Protein AF-A0A4Q4C508-F1 (afdb_monomer_lite)

pLDDT: mean 88.56, std 12.39, range [50.41, 98.5]

Radius of gyration: 13.61 Å; chains: 1; bounding box: 48×22×27 Å

Structure (mmCIF, N/CA/C/O backbone):
data_AF-A0A4Q4C508-F1
#
_entry.id   AF-A0A4Q4C508-F1
#
loop_
_atom_site.group_PDB
_atom_site.id
_atom_site.type_symbol
_atom_site.label_atom_id
_atom_site.label_alt_id
_atom_site.label_comp_id
_atom_site.label_asym_id
_atom_site.label_entity_id
_atom_site.label_seq_id
_atom_site.pdbx_PDB_ins_code
_atom_site.Cartn_x
_atom_site.Cartn_y
_atom_site.Cartn_z
_atom_site.occupancy
_atom_site.B_iso_or_equiv
_atom_site.auth_seq_id
_atom_site.auth_comp_id
_atom_site.auth_asym_id
_atom_site.auth_atom_id
_atom_site.pdbx_PDB_model_num
ATOM 1 N N . GLN A 1 1 ? -27.320 0.547 2.278 1.00 66.25 1 GLN A N 1
ATOM 2 C CA . GLN A 1 1 ? -27.098 0.114 0.883 1.00 66.25 1 GLN A CA 1
ATOM 3 C C . GLN A 1 1 ? -25.595 0.150 0.661 1.00 66.25 1 GLN A C 1
ATOM 5 O O . GLN A 1 1 ? -24.991 1.162 0.991 1.00 66.25 1 GLN A O 1
ATOM 10 N N . GLU A 1 2 ? -25.008 -0.959 0.220 1.00 87.50 2 GLU A N 1
ATOM 11 C CA . GLU A 1 2 ? -23.568 -1.142 -0.020 1.00 87.50 2 GLU A CA 1
ATOM 12 C C . GLU A 1 2 ? -23.345 -1.347 -1.527 1.00 87.50 2 GLU A C 1
ATOM 14 O O . GLU A 1 2 ? -24.206 -1.919 -2.191 1.00 87.50 2 GLU A O 1
ATOM 19 N N . LEU A 1 3 ? -22.218 -0.875 -2.071 1.00 93.69 3 LEU A N 1
ATOM 20 C CA . LEU A 1 3 ? -21.918 -0.947 -3.510 1.00 93.69 3 LEU A CA 1
ATOM 21 C C . LEU A 1 3 ? -21.338 -2.299 -3.966 1.00 93.69 3 LEU A C 1
ATOM 23 O O . LEU A 1 3 ? -21.234 -2.527 -5.167 1.00 93.69 3 LEU A O 1
ATOM 27 N N . GLY A 1 4 ? -20.933 -3.182 -3.043 1.00 93.94 4 GLY A N 1
ATOM 28 C CA . GLY A 1 4 ? -20.307 -4.470 -3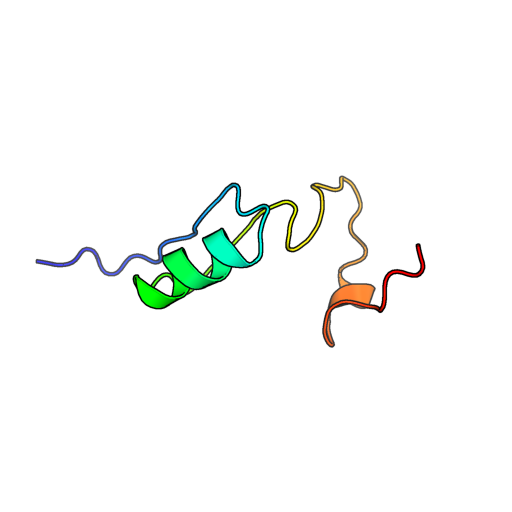.374 1.00 93.94 4 GLY A CA 1
ATOM 29 C C . GLY A 1 4 ? -18.957 -4.343 -4.096 1.00 93.94 4 GLY A C 1
ATOM 30 O O . GLY A 1 4 ? -18.585 -5.219 -4.871 1.00 93.94 4 GLY A O 1
ATOM 31 N N . MET A 1 5 ? -18.241 -3.235 -3.885 1.00 94.50 5 MET A N 1
ATOM 32 C CA . MET A 1 5 ? -16.952 -2.948 -4.519 1.00 94.50 5 MET A CA 1
ATOM 33 C C . MET A 1 5 ? -15.792 -3.207 -3.559 1.00 94.50 5 MET A C 1
ATOM 35 O O . MET A 1 5 ? -15.908 -2.991 -2.354 1.00 94.50 5 MET A O 1
ATOM 39 N N . TYR A 1 6 ? -14.643 -3.597 -4.108 1.00 93.88 6 TYR A N 1
ATOM 40 C CA . TYR A 1 6 ? -13.400 -3.667 -3.345 1.00 93.88 6 TYR A CA 1
ATOM 41 C C . TYR A 1 6 ? -12.759 -2.288 -3.190 1.00 93.88 6 TYR A C 1
ATOM 43 O O . TYR A 1 6 ? -12.806 -1.459 -4.099 1.00 93.88 6 TYR A O 1
ATOM 51 N N . VAL A 1 7 ? -12.112 -2.080 -2.044 1.00 95.31 7 VAL A N 1
ATOM 52 C CA . VAL A 1 7 ? -11.302 -0.894 -1.755 1.00 95.31 7 VAL A CA 1
ATOM 53 C C . VAL A 1 7 ? -9.826 -1.275 -1.813 1.00 95.31 7 VAL A C 1
ATOM 55 O O . VAL A 1 7 ? -9.415 -2.271 -1.212 1.00 95.31 7 VAL A O 1
ATOM 58 N N . VAL A 1 8 ? -9.042 -0.458 -2.515 1.00 97.31 8 VAL A N 1
ATOM 59 C CA . VAL A 1 8 ? -7.577 -0.495 -2.499 1.00 97.31 8 VAL A CA 1
ATOM 60 C C . VAL A 1 8 ? -7.089 0.762 -1.786 1.00 97.31 8 VAL A C 1
ATOM 62 O O . VAL A 1 8 ? -7.439 1.871 -2.188 1.00 97.31 8 VAL A O 1
ATOM 65 N N . ALA A 1 9 ? -6.319 0.596 -0.710 1.00 98.19 9 ALA A N 1
ATOM 66 C CA . ALA A 1 9 ? -5.612 1.700 -0.069 1.00 98.19 9 ALA A CA 1
ATOM 67 C C . ALA A 1 9 ? -4.296 1.953 -0.812 1.00 98.19 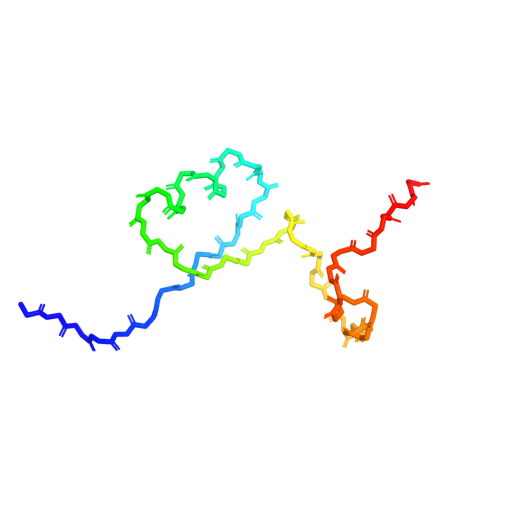9 ALA A C 1
ATOM 69 O O . ALA A 1 9 ? -3.417 1.095 -0.822 1.00 98.19 9 ALA A O 1
ATOM 70 N N . GLU A 1 10 ? -4.182 3.125 -1.427 1.00 98.06 10 GLU A N 1
ATOM 71 C CA .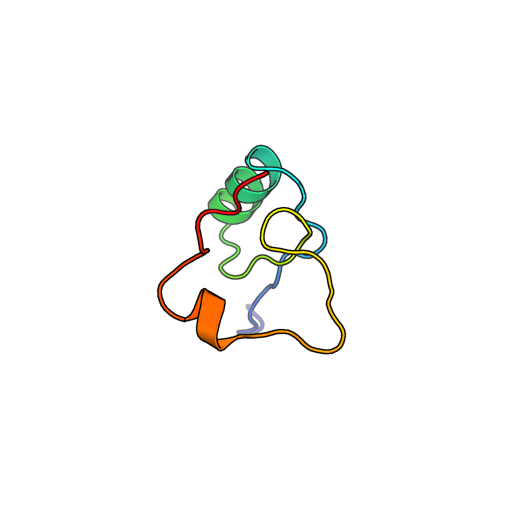 GLU A 1 10 ? -3.001 3.590 -2.158 1.00 98.06 10 GLU A CA 1
ATOM 72 C C . GLU A 1 10 ? -2.073 4.416 -1.258 1.00 98.06 10 GLU A C 1
ATOM 74 O O . GLU A 1 10 ? -2.499 4.929 -0.223 1.00 98.06 10 GLU A O 1
ATOM 79 N N . ALA A 1 11 ? -0.819 4.584 -1.689 1.00 97.31 11 ALA A N 1
ATOM 80 C CA . ALA A 1 11 ? 0.204 5.375 -0.996 1.00 97.31 11 ALA A CA 1
ATOM 81 C C . ALA A 1 11 ? 0.515 4.910 0.444 1.00 97.31 11 ALA A C 1
ATOM 83 O O . ALA A 1 11 ? 0.789 5.721 1.321 1.00 97.31 11 ALA A O 1
ATOM 84 N N . VAL A 1 12 ? 0.499 3.596 0.696 1.00 98.06 12 VAL A N 1
ATOM 85 C CA . VAL A 1 12 ? 0.924 3.029 1.988 1.00 98.06 12 VAL A CA 1
ATOM 86 C C . VAL A 1 12 ? 2.453 2.932 2.050 1.00 98.06 12 VAL A C 1
ATOM 88 O O . VAL A 1 12 ? 3.064 2.150 1.312 1.00 98.06 12 VAL A O 1
ATOM 91 N N . GLU A 1 13 ? 3.084 3.693 2.942 1.00 97.94 13 GLU A N 1
ATOM 92 C CA . GLU A 1 13 ? 4.549 3.814 3.017 1.00 97.94 13 GLU A CA 1
ATOM 93 C C . GLU A 1 13 ? 5.133 3.225 4.306 1.00 97.94 13 GLU A C 1
ATOM 95 O O . GLU A 1 13 ? 6.291 2.804 4.329 1.00 97.94 13 GLU A O 1
ATOM 100 N N . THR A 1 14 ? 4.325 3.106 5.360 1.00 98.00 14 THR A N 1
ATOM 101 C CA . THR A 1 14 ? 4.755 2.666 6.692 1.00 98.00 14 THR A CA 1
ATOM 102 C C . THR A 1 14 ? 3.926 1.500 7.229 1.00 98.00 14 THR A C 1
ATOM 104 O O . THR A 1 14 ? 2.741 1.336 6.925 1.00 98.00 14 THR A O 1
ATOM 107 N N . GLU A 1 15 ? 4.525 0.692 8.108 1.00 98.00 15 GLU A N 1
ATOM 108 C CA . GLU A 1 15 ? 3.805 -0.397 8.784 1.00 98.00 15 GLU A CA 1
ATOM 109 C C . GLU A 1 15 ? 2.631 0.111 9.638 1.00 98.00 15 GLU A C 1
ATOM 111 O O . GLU A 1 15 ? 1.620 -0.580 9.775 1.00 98.00 15 GLU A O 1
ATOM 116 N N . GLY A 1 16 ? 2.738 1.329 10.182 1.00 98.50 16 GLY A N 1
ATOM 117 C CA . GLY A 1 16 ? 1.672 1.972 10.951 1.00 98.50 16 GLY A CA 1
ATOM 118 C C . GLY A 1 16 ? 0.432 2.259 10.105 1.00 98.50 16 GLY A C 1
ATOM 119 O O . GLY A 1 16 ? -0.675 1.894 10.502 1.00 98.50 16 GLY A O 1
ATOM 120 N N . GLU A 1 17 ? 0.614 2.838 8.916 1.00 98.44 17 GLU A N 1
ATOM 121 C CA . GLU A 1 17 ? -0.475 3.069 7.956 1.00 98.44 17 GLU A CA 1
ATOM 122 C C . GLU A 1 17 ? -1.099 1.750 7.504 1.00 98.44 17 GLU A C 1
ATOM 124 O O . GLU A 1 17 ? -2.324 1.614 7.505 1.00 98.44 17 GLU A O 1
ATOM 129 N N . ALA A 1 18 ? -0.265 0.752 7.188 1.00 98.06 18 ALA A N 1
ATOM 130 C CA . ALA A 1 18 ? -0.735 -0.569 6.786 1.00 98.06 18 ALA A CA 1
ATOM 131 C C . ALA A 1 18 ? -1.592 -1.226 7.873 1.00 98.06 18 ALA A C 1
ATOM 133 O O . ALA A 1 18 ? -2.638 -1.804 7.573 1.00 98.06 18 ALA A O 1
ATOM 134 N N . LYS A 1 19 ? -1.178 -1.129 9.141 1.00 98.25 19 LYS A N 1
ATOM 135 C CA . LYS A 1 19 ? -1.963 -1.625 10.274 1.00 98.25 19 LYS A CA 1
ATOM 136 C C . LYS A 1 19 ? -3.300 -0.890 10.379 1.00 98.25 19 LYS A C 1
ATOM 138 O O . LYS A 1 19 ? -4.335 -1.544 10.473 1.00 98.25 19 LYS A O 1
ATOM 143 N N . TRP A 1 20 ? -3.278 0.438 10.304 1.00 98.12 20 TRP A N 1
ATOM 144 C CA . TRP A 1 20 ? -4.472 1.268 10.444 1.00 98.12 20 TRP A CA 1
ATOM 145 C C . TRP A 1 20 ? -5.534 0.962 9.373 1.00 98.12 20 TRP A C 1
ATOM 147 O O . TRP A 1 20 ? -6.683 0.680 9.715 1.00 98.12 20 TRP A O 1
ATOM 157 N N . VAL A 1 21 ? -5.165 0.921 8.084 1.00 97.69 21 VAL A N 1
ATOM 158 C CA . VAL A 1 21 ? -6.138 0.631 7.006 1.00 97.69 21 VAL A CA 1
ATOM 159 C C . VAL A 1 21 ? -6.650 -0.812 7.041 1.00 97.69 21 VAL A C 1
ATOM 161 O O . VAL A 1 21 ? -7.801 -1.068 6.686 1.00 97.69 21 VAL A O 1
ATOM 164 N N . ARG A 1 22 ? -5.830 -1.765 7.506 1.00 97.12 22 ARG A N 1
ATOM 165 C CA . ARG A 1 22 ? -6.260 -3.159 7.702 1.00 97.12 22 ARG A CA 1
ATOM 166 C C . ARG A 1 22 ? -7.300 -3.275 8.807 1.00 97.12 22 ARG A C 1
ATOM 168 O O . ARG A 1 22 ? -8.286 -3.983 8.633 1.00 97.12 22 ARG A O 1
ATOM 175 N N . GLU A 1 23 ? -7.095 -2.583 9.925 1.00 98.06 23 GLU A N 1
ATOM 176 C CA . GLU A 1 23 ? -8.062 -2.531 11.029 1.00 98.06 23 GLU A CA 1
ATOM 177 C C . GLU A 1 23 ? -9.371 -1.846 10.604 1.00 98.06 23 GLU A C 1
ATOM 179 O O . GLU A 1 23 ? -10.443 -2.247 11.053 1.00 98.06 23 GLU A O 1
ATOM 184 N N . ALA A 1 24 ? -9.305 -0.893 9.667 1.00 96.62 24 ALA A N 1
ATOM 185 C CA . ALA A 1 24 ? -10.475 -0.281 9.034 1.00 96.62 24 ALA A CA 1
ATOM 186 C C . ALA A 1 24 ? -11.207 -1.201 8.026 1.00 96.62 24 ALA A C 1
ATOM 188 O O . ALA A 1 24 ? -12.229 -0.803 7.468 1.00 96.62 24 ALA A O 1
ATOM 189 N N . GLY A 1 25 ? -10.713 -2.423 7.791 1.00 95.44 25 GLY A N 1
ATOM 190 C CA . GLY A 1 25 ? -11.354 -3.425 6.933 1.00 95.44 25 GLY A CA 1
ATOM 191 C C . GLY A 1 25 ? -10.918 -3.404 5.466 1.00 95.44 25 GLY A C 1
ATOM 192 O O . GLY A 1 25 ? -11.517 -4.103 4.647 1.00 95.44 25 GLY A O 1
ATOM 193 N N . VAL A 1 26 ? -9.880 -2.642 5.104 1.00 97.06 26 VAL A N 1
ATOM 194 C CA . VAL A 1 26 ? -9.371 -2.617 3.725 1.00 97.06 26 VAL A CA 1
ATOM 195 C C . VAL A 1 26 ? -8.551 -3.878 3.439 1.00 97.06 26 VAL A C 1
ATOM 197 O O . VAL A 1 26 ? -7.540 -4.152 4.086 1.00 97.06 26 VAL A O 1
ATOM 200 N N . GLY A 1 27 ? -8.989 -4.650 2.441 1.00 91.94 27 GLY A N 1
ATOM 201 C CA . GLY A 1 27 ? -8.384 -5.937 2.080 1.00 91.94 27 GLY A CA 1
ATOM 202 C C . GLY A 1 27 ? -7.214 -5.858 1.095 1.00 91.94 27 GLY A C 1
ATOM 203 O O . GLY A 1 27 ? -6.488 -6.841 0.950 1.00 91.94 27 GLY A O 1
ATOM 204 N N . CYS A 1 28 ? -7.015 -4.722 0.421 1.00 96.31 28 CYS A N 1
ATOM 205 C CA . CYS A 1 28 ? -5.961 -4.538 -0.576 1.00 96.31 28 CYS A CA 1
ATOM 206 C C . CYS A 1 28 ? -5.182 -3.244 -0.314 1.00 96.31 28 CYS A C 1
ATOM 208 O O . CYS 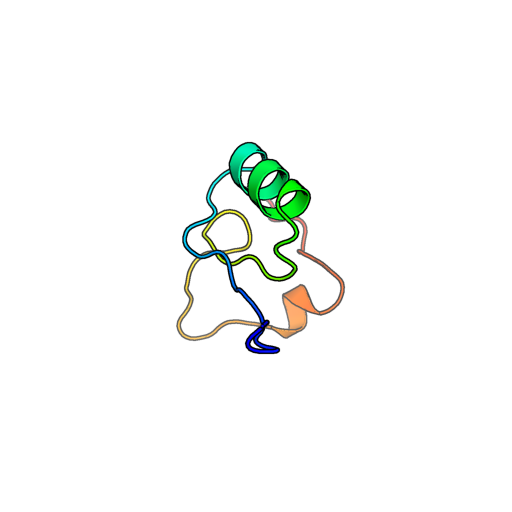A 1 28 ? -5.776 -2.187 -0.113 1.00 96.31 28 CYS A O 1
ATOM 210 N N . LEU A 1 29 ? -3.853 -3.343 -0.274 1.00 97.38 29 LEU A N 1
ATOM 211 C CA . LEU A 1 29 ? -2.955 -2.235 0.036 1.00 97.38 29 LEU A CA 1
ATOM 212 C C . LEU A 1 29 ? -1.864 -2.152 -1.033 1.00 97.38 29 LEU A C 1
ATOM 214 O O . LEU A 1 29 ? -1.255 -3.170 -1.370 1.00 97.38 29 LEU A O 1
ATOM 218 N N . GLN A 1 30 ? -1.590 -0.942 -1.507 1.00 96.38 30 GLN A N 1
ATOM 219 C CA . GLN A 1 30 ? -0.531 -0.622 -2.456 1.00 96.38 30 GLN A CA 1
ATOM 220 C C . GLN A 1 30 ? 0.280 0.580 -1.948 1.00 96.38 30 GLN A C 1
ATOM 222 O O . GLN A 1 30 ? -0.265 1.563 -1.450 1.00 96.38 30 GLN A O 1
ATOM 227 N N . GLY A 1 31 ? 1.603 0.514 -2.096 1.00 95.88 31 GLY A N 1
ATOM 228 C CA . GLY A 1 31 ? 2.505 1.629 -1.813 1.00 95.88 31 GLY A CA 1
ATOM 229 C C . GLY A 1 31 ? 3.956 1.187 -1.638 1.00 95.88 31 GLY A C 1
ATOM 230 O O . GLY A 1 31 ? 4.263 -0.008 -1.705 1.00 95.88 31 GLY A O 1
ATOM 231 N N . TYR A 1 32 ? 4.851 2.152 -1.404 1.00 94.81 32 TYR A N 1
ATOM 232 C CA . TYR A 1 32 ? 6.299 1.922 -1.300 1.00 94.81 32 TYR A CA 1
ATOM 233 C C . TYR A 1 32 ? 6.683 0.932 -0.195 1.00 94.81 32 TYR A C 1
ATOM 235 O O . TYR A 1 32 ? 7.706 0.259 -0.325 1.00 94.81 32 TYR A O 1
ATOM 243 N N . LEU A 1 33 ? 5.843 0.764 0.836 1.00 94.06 33 LEU A N 1
ATOM 244 C CA . LEU A 1 33 ? 6.030 -0.273 1.856 1.00 94.06 33 LEU A CA 1
ATOM 245 C C . LEU A 1 33 ? 6.085 -1.687 1.253 1.00 94.06 33 LEU A C 1
ATOM 247 O O . LEU A 1 33 ? 6.789 -2.571 1.752 1.00 94.06 33 LEU A O 1
ATOM 251 N N . PHE A 1 34 ? 5.305 -1.920 0.197 1.00 90.62 34 PHE A N 1
ATOM 252 C CA . PHE A 1 34 ? 5.176 -3.219 -0.462 1.00 90.62 34 PHE A CA 1
ATOM 253 C C . PHE A 1 34 ? 6.082 -3.347 -1.687 1.00 90.62 34 PHE A C 1
ATOM 255 O O . PHE A 1 34 ? 6.503 -4.459 -2.009 1.00 90.62 34 PHE A O 1
ATOM 262 N N . GLY A 1 35 ? 6.434 -2.228 -2.316 1.00 88.75 35 GLY A N 1
ATOM 263 C CA . GLY A 1 35 ? 7.446 -2.151 -3.363 1.00 88.75 35 GLY A CA 1
ATOM 264 C C . GLY A 1 35 ? 7.311 -0.878 -4.204 1.00 88.75 35 GLY A C 1
ATOM 265 O O . GLY A 1 35 ? 6.210 -0.339 -4.327 1.00 88.75 35 GLY A O 1
ATOM 266 N N . PRO A 1 36 ? 8.412 -0.384 -4.795 1.00 89.62 36 PRO A N 1
ATOM 267 C CA . PRO A 1 36 ? 8.368 0.781 -5.666 1.00 89.62 36 PRO A CA 1
ATOM 268 C C . PRO A 1 36 ? 7.699 0.452 -7.015 1.00 89.62 36 PRO A C 1
ATOM 270 O O . PRO A 1 36 ? 7.820 -0.675 -7.515 1.00 89.62 36 PRO A O 1
ATOM 273 N N . PRO A 1 37 ? 7.053 1.435 -7.666 1.00 90.81 37 PRO A N 1
ATOM 274 C CA . PRO A 1 37 ? 6.576 1.275 -9.035 1.00 90.81 37 PRO A CA 1
ATOM 275 C C . PRO A 1 37 ? 7.755 0.973 -9.971 1.00 90.81 37 PRO A C 1
ATOM 277 O O . PRO A 1 37 ? 8.785 1.641 -9.932 1.00 90.81 37 PRO A O 1
ATOM 280 N N . THR A 1 38 ? 7.611 -0.047 -10.818 1.00 87.94 38 TH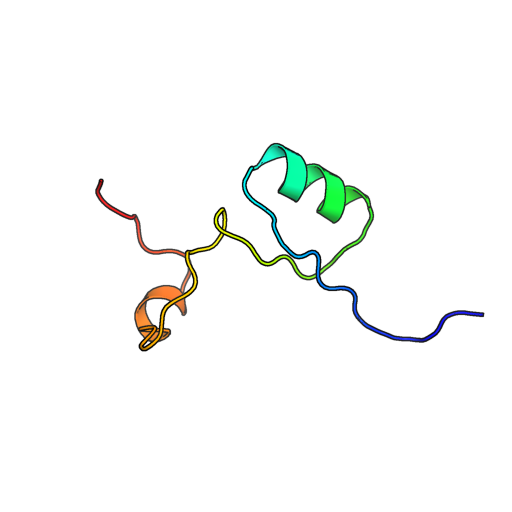R A N 1
ATOM 281 C CA . THR A 1 38 ? 8.681 -0.550 -11.694 1.00 87.94 38 THR A CA 1
ATOM 282 C C . THR A 1 38 ? 8.125 -0.818 -13.091 1.00 87.94 38 THR A C 1
ATOM 284 O O . THR A 1 38 ? 7.038 -1.373 -13.220 1.00 87.94 38 THR A O 1
ATOM 287 N N . VAL A 1 39 ? 8.866 -0.447 -14.142 1.00 95.00 39 VAL A N 1
ATOM 288 C CA . VAL A 1 39 ? 8.437 -0.624 -15.548 1.00 95.00 39 VAL A CA 1
ATOM 289 C C . VAL A 1 39 ? 8.479 -2.095 -15.979 1.00 95.00 39 VAL A C 1
ATOM 291 O O . VAL A 1 39 ? 7.613 -2.555 -16.717 1.00 95.00 39 VAL A O 1
ATOM 294 N N . THR A 1 40 ? 9.470 -2.847 -15.499 1.00 91.94 40 THR A N 1
ATOM 295 C CA . THR A 1 40 ? 9.693 -4.268 -15.814 1.00 91.94 40 THR A CA 1
ATOM 296 C C . THR A 1 40 ? 9.794 -5.112 -14.536 1.00 91.94 40 THR A C 1
ATOM 298 O O . THR A 1 40 ? 10.868 -5.614 -14.201 1.00 91.94 40 THR A O 1
ATOM 301 N N . PRO A 1 41 ? 8.697 -5.258 -13.774 1.00 85.62 41 PRO A N 1
ATOM 302 C CA . PRO A 1 41 ? 8.708 -6.014 -12.526 1.00 85.62 41 PRO A CA 1
ATOM 303 C C . PRO A 1 41 ? 8.943 -7.511 -12.778 1.00 85.62 41 PRO A C 1
ATOM 305 O O . PRO A 1 41 ? 8.258 -8.135 -13.592 1.00 85.62 41 PRO A O 1
ATOM 308 N N . ASP A 1 42 ? 9.866 -8.119 -12.029 1.00 86.94 42 ASP A N 1
ATOM 309 C CA . ASP A 1 42 ? 9.978 -9.578 -11.969 1.00 86.94 42 ASP A CA 1
ATOM 310 C C . ASP A 1 42 ? 8.986 -10.142 -10.948 1.00 86.94 42 ASP A C 1
ATOM 312 O O . ASP A 1 42 ? 9.328 -10.455 -9.808 1.00 86.94 42 ASP A O 1
ATOM 316 N N . PHE A 1 43 ? 7.729 -10.302 -11.359 1.00 82.50 43 PHE A N 1
ATOM 317 C CA . PHE A 1 43 ? 6.693 -10.868 -10.492 1.00 82.50 43 PHE A CA 1
ATOM 318 C C . PHE A 1 43 ? 7.011 -12.292 -10.003 1.00 82.50 43 PHE A C 1
ATOM 320 O O . PHE A 1 43 ? 6.464 -12.724 -8.985 1.00 82.50 43 PHE A O 1
ATOM 327 N N . ARG A 1 44 ? 7.906 -13.036 -10.674 1.00 86.50 44 ARG A N 1
ATOM 328 C CA . ARG A 1 44 ? 8.288 -14.388 -10.233 1.00 86.50 44 ARG A CA 1
ATOM 329 C C . ARG A 1 44 ? 9.059 -14.343 -8.921 1.00 86.50 44 ARG A C 1
ATOM 331 O O . ARG A 1 44 ? 8.880 -15.253 -8.113 1.00 86.50 44 ARG A O 1
ATOM 338 N N . ALA A 1 45 ? 9.836 -13.286 -8.689 1.00 80.62 45 ALA A N 1
ATOM 339 C CA . ALA A 1 45 ? 10.550 -13.068 -7.436 1.00 80.62 45 ALA A CA 1
ATOM 340 C C . ALA A 1 45 ? 9.605 -12.893 -6.232 1.00 80.62 45 ALA A C 1
ATOM 342 O O . ALA A 1 45 ? 9.982 -13.231 -5.115 1.00 80.62 45 ALA A O 1
ATOM 343 N N . PHE A 1 46 ? 8.368 -12.432 -6.452 1.00 75.69 46 PHE A N 1
ATOM 344 C CA . PHE A 1 46 ? 7.395 -12.134 -5.391 1.00 75.69 46 PHE A CA 1
ATOM 345 C C . PHE A 1 46 ? 6.329 -13.222 -5.194 1.00 75.69 46 PHE A C 1
ATOM 347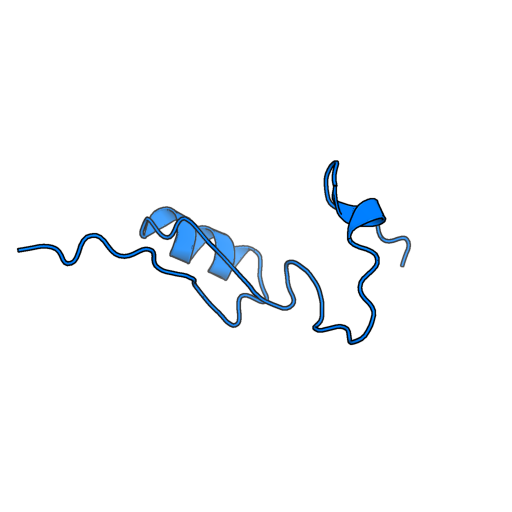 O O . PHE A 1 46 ? 5.514 -13.139 -4.275 1.00 75.69 46 PHE A O 1
ATOM 354 N N . ARG A 1 47 ? 6.325 -14.264 -6.038 1.00 75.69 47 ARG A N 1
ATOM 355 C CA . ARG A 1 47 ? 5.256 -15.280 -6.095 1.00 75.69 47 ARG A CA 1
ATOM 356 C C . ARG A 1 47 ? 5.060 -16.076 -4.797 1.00 75.69 47 ARG A C 1
ATOM 358 O O . ARG A 1 47 ? 3.990 -16.632 -4.582 1.00 75.69 47 ARG A O 1
ATOM 365 N N . HIS A 1 48 ? 6.106 -16.167 -3.975 1.00 77.94 48 HIS A N 1
ATOM 366 C CA . HIS A 1 48 ? 6.150 -16.958 -2.737 1.00 77.94 48 HIS A CA 1
ATOM 367 C C . HIS A 1 48 ? 6.329 -16.087 -1.486 1.00 77.94 48 HIS A C 1
ATOM 369 O O . HIS A 1 48 ? 6.647 -16.597 -0.415 1.00 77.94 48 HIS A O 1
ATOM 375 N N . GLY A 1 49 ? 6.141 -14.775 -1.625 1.00 70.31 49 GLY A N 1
ATOM 376 C CA . GLY A 1 49 ? 6.445 -13.784 -0.598 1.00 70.31 49 GLY A CA 1
ATOM 377 C C . GLY A 1 49 ? 7.528 -12.812 -1.054 1.00 70.31 49 GLY A C 1
ATOM 378 O O . GLY A 1 49 ? 8.171 -13.011 -2.085 1.00 70.31 49 GLY A O 1
ATOM 379 N N . ARG A 1 50 ? 7.709 -11.729 -0.289 1.00 68.62 50 ARG A N 1
ATOM 380 C CA . ARG A 1 50 ? 8.763 -10.747 -0.567 1.00 68.62 50 ARG A CA 1
ATOM 381 C C . ARG A 1 50 ? 10.130 -11.424 -0.397 1.00 68.62 50 ARG A C 1
ATOM 383 O O . ARG A 1 50 ? 10.371 -11.978 0.678 1.00 68.62 50 ARG A O 1
ATOM 390 N N . PRO A 1 51 ? 11.020 -11.384 -1.403 1.00 69.75 51 PRO A N 1
ATOM 391 C CA . PRO A 1 51 ? 12.393 -11.819 -1.204 1.00 69.75 51 PRO A CA 1
ATOM 392 C C . PRO A 1 51 ? 13.033 -10.953 -0.112 1.00 69.75 51 PRO A C 1
ATOM 394 O O . PRO A 1 51 ? 12.684 -9.780 0.041 1.00 69.75 51 PRO A O 1
ATOM 397 N N . ALA A 1 52 ? 13.954 -11.527 0.665 1.00 65.50 52 ALA A N 1
ATOM 398 C CA . ALA A 1 52 ? 14.770 -10.740 1.579 1.00 65.50 52 ALA A CA 1
ATOM 399 C C . ALA A 1 52 ? 15.601 -9.768 0.732 1.00 65.50 52 ALA A C 1
ATOM 401 O O . ALA A 1 52 ? 16.565 -10.175 0.088 1.00 65.50 52 ALA A O 1
ATOM 402 N N . LEU A 1 53 ? 15.181 -8.504 0.672 1.00 59.88 53 LEU A N 1
ATOM 403 C CA . LEU A 1 53 ? 15.970 -7.441 0.068 1.00 59.88 53 LEU A CA 1
ATOM 404 C C . LEU A 1 53 ? 17.220 -7.291 0.938 1.00 59.88 53 LEU A C 1
ATOM 406 O O . LEU A 1 53 ? 17.148 -6.772 2.050 1.00 59.88 53 LEU A O 1
ATOM 410 N N . THR A 1 54 ? 18.351 -7.819 0.476 1.00 52.00 54 THR A N 1
ATOM 411 C CA . THR A 1 54 ? 19.648 -7.449 1.040 1.00 52.00 54 THR A CA 1
ATOM 412 C C . THR A 1 54 ? 19.885 -5.990 0.676 1.00 52.00 54 THR A C 1
ATOM 414 O O . THR A 1 54 ? 19.812 -5.655 -0.508 1.00 52.00 54 THR A O 1
ATOM 417 N N . ALA A 1 55 ? 20.077 -5.154 1.698 1.00 50.41 55 ALA A N 1
ATOM 418 C CA . ALA A 1 55 ? 20.375 -3.730 1.560 1.00 50.41 55 ALA A CA 1
ATOM 419 C C . ALA A 1 55 ? 21.600 -3.472 0.672 1.00 50.41 55 ALA A C 1
ATOM 421 O O . ALA A 1 55 ? 22.540 -4.303 0.715 1.00 50.41 55 ALA A O 1
#

Sequence (55 aa):
QELGMYVVAEAVETEGEAKWVREAGVGCLQGYLFGPPTVTPDFRAFRHGRPALTA

Foldseek 3Di:
DDPPDADEAEADCDPVSVVVVVVVVHPHYDHPNQHDDDPDDPVVCDVVHHDPPDD

Secondary structure (DSSP, 8-state):
-------EE----SHHHHHHHHHTT--EE-STTT----SS--HHHHBTB------